Protein AF-A0A254QRS5-F1 (afdb_monomer_lite)

pLDDT: mean 81.28, std 11.1, range [54.19, 92.56]

Foldseek 3Di:
DQKWKWKDLDPPDIDIDRDPVRSVVVCVVPDPPRQAIKIWIDDDPPPPPDIWMWGQDPVVRDIDTDD

Secondary structure (DSSP, 8-state):
---EEEEE-STT-EEEESSHHHHHHHHHHH-TT-TT-EEEEEPPTTSTT--EEEEEETTTTEEEE--

Structure (mmCIF, N/CA/C/O backbone):
data_AF-A0A254QRS5-F1
#
_entry.id   AF-A0A254QRS5-F1
#
loop_
_atom_site.group_PDB
_atom_site.id
_atom_site.type_symbol
_atom_site.label_atom_id
_atom_site.label_alt_id
_atom_site.label_comp_id
_atom_site.label_asym_id
_atom_site.label_entity_id
_atom_site.label_seq_id
_atom_site.pdbx_PDB_ins_code
_atom_site.Cartn_x
_atom_site.Cartn_y
_atom_site.Cartn_z
_atom_site.occupancy
_atom_site.B_iso_or_equiv
_atom_site.auth_seq_id
_atom_site.auth_comp_id
_atom_site.auth_asym_id
_atom_site.auth_atom_id
_atom_site.pdbx_PDB_model_num
ATOM 1 N N . MET A 1 1 ? -11.541 9.573 6.758 1.00 55.56 1 MET A N 1
ATOM 2 C CA . MET A 1 1 ? -11.460 8.167 6.315 1.00 55.56 1 MET A CA 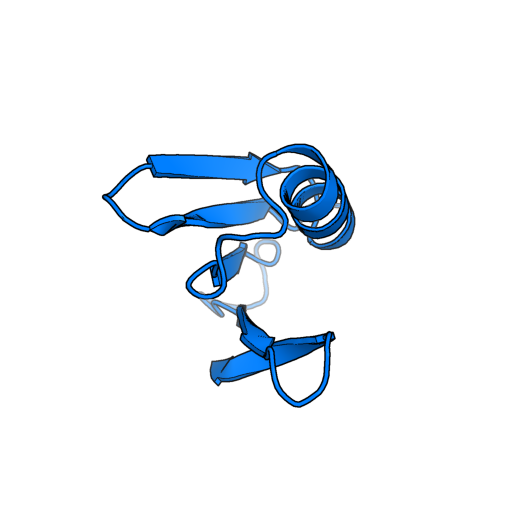1
ATOM 3 C C . MET A 1 1 ? -10.253 7.565 7.002 1.00 55.56 1 MET A C 1
ATOM 5 O O . MET A 1 1 ? -9.148 7.933 6.645 1.00 55.56 1 MET A O 1
ATOM 9 N N . GLU A 1 2 ? -10.424 6.733 8.023 1.00 63.34 2 GLU A N 1
ATOM 10 C CA . GLU A 1 2 ? -9.276 6.014 8.583 1.00 63.34 2 GLU A CA 1
ATOM 11 C C . GLU A 1 2 ? -9.069 4.732 7.778 1.00 63.34 2 GLU A C 1
ATOM 13 O O . GLU A 1 2 ? -9.790 3.761 7.957 1.00 63.34 2 GLU A O 1
ATOM 18 N N . ARG A 1 3 ? -8.119 4.748 6.845 1.00 62.62 3 ARG A N 1
ATOM 19 C CA . ARG A 1 3 ? -7.460 3.548 6.317 1.00 62.62 3 ARG A CA 1
ATOM 20 C C . ARG A 1 3 ? -6.000 3.908 6.105 1.00 62.62 3 ARG A C 1
ATOM 22 O O . ARG A 1 3 ? -5.675 4.577 5.135 1.00 62.62 3 ARG A O 1
ATOM 29 N N . ILE A 1 4 ? -5.138 3.502 7.028 1.00 82.06 4 ILE A N 1
ATOM 30 C CA . ILE A 1 4 ? -3.712 3.834 6.976 1.00 82.06 4 ILE A CA 1
ATOM 31 C C . ILE A 1 4 ? -3.060 2.888 5.971 1.00 82.06 4 ILE A C 1
ATOM 33 O O . ILE A 1 4 ? -3.109 1.676 6.161 1.00 82.06 4 ILE A O 1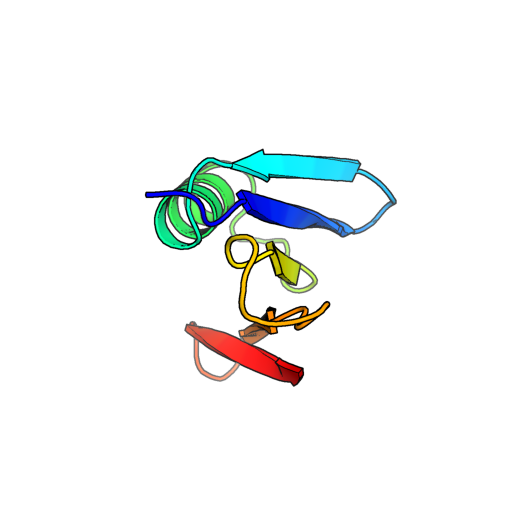
ATOM 37 N N . ALA A 1 5 ? -2.489 3.418 4.894 1.00 90.75 5 ALA A N 1
ATOM 38 C CA . ALA A 1 5 ? -1.763 2.631 3.904 1.00 90.75 5 ALA A CA 1
ATOM 39 C C . ALA A 1 5 ? -0.255 2.790 4.116 1.00 90.75 5 ALA A C 1
ATOM 41 O O . ALA A 1 5 ? 0.225 3.896 4.333 1.00 90.75 5 ALA A O 1
ATOM 42 N N . ILE A 1 6 ? 0.505 1.706 4.036 1.00 91.56 6 ILE A N 1
ATOM 43 C CA . ILE A 1 6 ? 1.963 1.709 4.126 1.00 91.56 6 ILE A CA 1
ATOM 44 C C . ILE A 1 6 ? 2.514 1.205 2.800 1.00 91.56 6 ILE A C 1
ATOM 46 O O . ILE A 1 6 ? 2.323 0.043 2.460 1.00 91.56 6 ILE A O 1
ATOM 50 N N . LEU A 1 7 ? 3.209 2.066 2.061 1.00 91.19 7 LEU A N 1
ATOM 51 C CA . LEU A 1 7 ? 3.964 1.679 0.874 1.00 91.19 7 LEU A CA 1
ATOM 52 C C . LEU A 1 7 ? 5.344 1.171 1.302 1.00 91.19 7 LEU A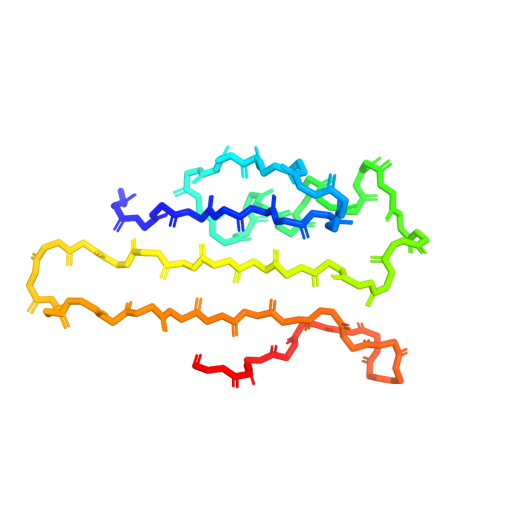 C 1
ATOM 54 O O . LEU A 1 7 ? 6.161 1.934 1.822 1.00 91.19 7 LEU A O 1
ATOM 58 N N . ASP A 1 8 ? 5.611 -0.104 1.061 1.00 90.12 8 ASP A N 1
ATOM 59 C CA . ASP A 1 8 ? 6.926 -0.721 1.179 1.00 90.12 8 ASP A CA 1
ATOM 60 C C . ASP A 1 8 ? 7.533 -0.847 -0.221 1.00 90.12 8 ASP A C 1
ATOM 62 O O . ASP A 1 8 ? 7.016 -1.557 -1.084 1.00 90.12 8 ASP A O 1
ATOM 66 N N . LEU A 1 9 ? 8.630 -0.131 -0.462 1.00 85.44 9 LEU A N 1
ATOM 67 C CA . LEU A 1 9 ? 9.374 -0.203 -1.723 1.00 85.44 9 LEU A CA 1
ATOM 68 C C . LEU A 1 9 ? 10.408 -1.347 -1.710 1.00 85.44 9 LEU A C 1
ATOM 70 O O . LEU A 1 9 ? 11.222 -1.466 -2.618 1.00 85.44 9 LEU A O 1
ATOM 74 N N . GLY A 1 10 ? 10.439 -2.183 -0.680 1.00 77.88 10 GLY A N 1
ATOM 75 C CA . GLY A 1 10 ? 11.520 -3.127 -0.445 1.00 77.88 10 GLY A CA 1
ATOM 76 C C . GLY A 1 10 ? 12.761 -2.454 0.151 1.00 77.88 10 GLY A C 1
ATOM 77 O O . GLY A 1 10 ? 12.898 -1.230 0.216 1.00 77.88 10 GLY A O 1
ATOM 78 N N . GLY A 1 11 ? 13.686 -3.274 0.654 1.00 78.12 11 GLY A N 1
ATOM 79 C CA . GLY A 1 11 ? 14.905 -2.780 1.308 1.00 78.12 11 GLY A CA 1
ATOM 80 C C . GLY A 1 11 ? 14.667 -2.124 2.676 1.00 78.12 11 GLY A C 1
ATOM 81 O O . GLY A 1 11 ? 15.534 -1.403 3.164 1.00 78.12 11 GLY A O 1
ATOM 82 N N . GLY A 1 12 ? 13.503 -2.358 3.294 1.00 78.50 12 GLY A N 1
ATOM 83 C CA . GLY A 1 12 ? 13.187 -1.921 4.658 1.00 78.50 12 GLY A CA 1
ATOM 84 C C . GLY A 1 12 ? 12.679 -0.482 4.787 1.00 78.50 1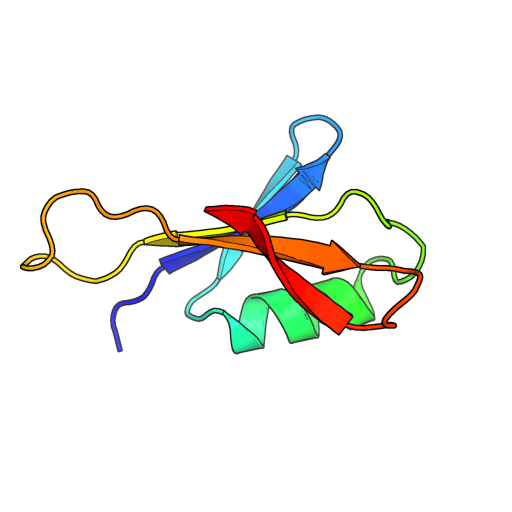2 GLY A C 1
ATOM 85 O O . GLY A 1 12 ? 12.425 -0.036 5.905 1.00 78.50 12 GLY A O 1
ATOM 86 N N . LYS A 1 13 ? 12.504 0.250 3.679 1.00 82.50 13 LYS A N 1
ATOM 87 C CA . LYS A 1 13 ? 11.926 1.601 3.691 1.00 82.50 13 LYS A CA 1
ATOM 88 C C . LYS A 1 13 ? 10.412 1.541 3.512 1.00 82.50 13 LYS A C 1
ATOM 90 O O . LYS A 1 13 ? 9.925 1.093 2.477 1.00 82.50 13 LYS A O 1
ATOM 95 N N . LYS A 1 14 ? 9.691 2.051 4.510 1.00 88.12 14 LYS A N 1
ATOM 96 C CA . LYS A 1 14 ? 8.227 2.078 4.561 1.00 88.12 14 LYS A CA 1
ATOM 97 C C . LYS A 1 14 ? 7.725 3.512 4.667 1.00 88.12 14 LYS A C 1
ATOM 99 O O . LYS A 1 14 ? 8.241 4.281 5.476 1.00 88.12 14 LYS A O 1
ATOM 104 N N . TYR A 1 15 ? 6.715 3.849 3.874 1.00 88.81 15 TYR A N 1
ATOM 105 C CA . TYR A 1 15 ? 6.159 5.196 3.780 1.00 88.81 15 TYR A CA 1
ATOM 106 C C . TYR A 1 15 ? 4.659 5.165 4.095 1.00 88.81 15 TYR A C 1
ATOM 108 O O . TYR A 1 15 ? 3.912 4.498 3.378 1.00 88.81 15 TYR A O 1
ATOM 116 N N . PRO A 1 16 ? 4.205 5.834 5.168 1.00 90.25 16 PRO A N 1
ATOM 117 C CA . PRO A 1 16 ? 2.792 5.887 5.511 1.00 90.25 16 PRO A CA 1
ATOM 118 C C . PRO A 1 16 ? 2.027 6.908 4.661 1.00 90.25 16 PRO A C 1
ATOM 120 O O . PRO A 1 16 ? 2.528 7.994 4.373 1.00 90.25 16 PRO A O 1
ATOM 123 N N . TYR A 1 17 ? 0.783 6.572 4.327 1.00 90.56 17 TYR A N 1
ATOM 124 C CA . TYR A 1 17 ? -0.162 7.372 3.554 1.00 90.56 17 TYR A CA 1
ATOM 125 C C . TYR A 1 17 ? -1.566 7.304 4.161 1.00 90.56 17 TYR A C 1
ATOM 127 O O . TYR A 1 17 ? -1.934 6.342 4.841 1.00 90.56 17 TYR A O 1
ATOM 135 N N . ALA A 1 18 ? -2.363 8.337 3.886 1.00 89.31 18 ALA A N 1
ATOM 136 C CA . ALA A 1 18 ? -3.724 8.469 4.397 1.00 89.31 18 ALA A CA 1
ATOM 137 C C . ALA A 1 18 ? -4.730 7.521 3.720 1.00 89.31 18 ALA A C 1
ATOM 139 O O . ALA A 1 18 ? -5.818 7.312 4.255 1.00 89.31 18 ALA A O 1
ATOM 140 N N . SER A 1 19 ? -4.385 6.971 2.550 1.00 89.62 19 SER A N 1
ATOM 141 C CA . SER A 1 19 ? -5.224 6.043 1.795 1.00 89.62 19 SER A CA 1
ATOM 142 C C . SER A 1 19 ? -4.407 5.161 0.841 1.00 89.62 19 SER A C 1
ATOM 144 O O . SER A 1 19 ? -3.247 5.446 0.531 1.00 89.62 19 SER A O 1
ATOM 146 N N . LEU A 1 20 ? -5.030 4.083 0.346 1.00 90.00 20 LEU A N 1
ATOM 147 C CA . LEU A 1 20 ? -4.459 3.222 -0.697 1.00 90.00 20 LEU A CA 1
ATOM 148 C C . LEU A 1 20 ? -4.171 4.006 -1.984 1.00 90.00 20 LEU A C 1
ATOM 150 O O . LEU A 1 20 ? -3.143 3.783 -2.618 1.00 90.00 20 LEU A O 1
ATOM 154 N N . ASP A 1 21 ? -5.070 4.909 -2.369 1.00 90.88 21 ASP A N 1
ATOM 155 C CA . ASP A 1 21 ? -4.938 5.673 -3.608 1.00 90.88 21 ASP A CA 1
ATOM 156 C C . ASP A 1 21 ? -3.774 6.667 -3.529 1.00 90.88 21 ASP A C 1
ATOM 158 O O . ASP A 1 21 ? -2.998 6.765 -4.479 1.00 90.88 21 ASP A O 1
ATOM 162 N N . ASP A 1 22 ? -3.560 7.296 -2.367 1.00 90.75 22 ASP A N 1
ATOM 163 C CA . ASP A 1 22 ? -2.390 8.152 -2.129 1.00 90.75 22 ASP A CA 1
ATOM 164 C C . ASP A 1 22 ? -1.079 7.358 -2.223 1.00 90.75 22 ASP A C 1
ATOM 166 O O . ASP A 1 22 ? -0.118 7.808 -2.847 1.00 90.75 22 ASP A O 1
ATOM 170 N N . ALA A 1 23 ? -1.043 6.145 -1.656 1.00 91.00 23 ALA A N 1
ATOM 171 C CA . ALA A 1 23 ? 0.121 5.263 -1.739 1.00 91.00 23 ALA A CA 1
ATOM 172 C C . ALA A 1 23 ? 0.416 4.826 -3.187 1.00 91.00 23 ALA A C 1
ATOM 174 O O . ALA A 1 23 ? 1.573 4.825 -3.613 1.00 91.00 23 ALA A O 1
ATOM 175 N N . LYS A 1 24 ? -0.621 4.507 -3.975 1.00 90.19 24 LYS A N 1
ATOM 176 C CA . LYS A 1 24 ? -0.484 4.176 -5.406 1.00 90.19 24 LYS A CA 1
ATOM 177 C C . LYS A 1 24 ? -0.001 5.374 -6.224 1.00 90.19 24 LYS A C 1
ATOM 179 O O . LYS A 1 24 ? 0.888 5.218 -7.063 1.00 90.19 24 LYS A O 1
ATOM 184 N N . ALA A 1 25 ? -0.555 6.559 -5.972 1.00 90.38 25 ALA A N 1
ATOM 185 C CA . ALA A 1 25 ? -0.149 7.794 -6.635 1.00 90.38 25 ALA A CA 1
ATOM 186 C C . ALA A 1 25 ? 1.311 8.146 -6.314 1.00 90.38 25 ALA A C 1
ATOM 188 O O . ALA A 1 25 ? 2.076 8.495 -7.213 1.00 90.38 25 ALA A O 1
ATOM 189 N N . ALA A 1 26 ? 1.727 7.988 -5.057 1.00 88.44 26 ALA A N 1
ATOM 190 C CA . ALA A 1 26 ? 3.109 8.206 -4.654 1.00 88.44 26 ALA A CA 1
ATOM 191 C C . ALA A 1 26 ? 4.071 7.178 -5.269 1.00 88.44 26 ALA A C 1
ATOM 193 O O . ALA A 1 26 ? 5.145 7.558 -5.730 1.00 88.44 26 ALA A O 1
ATOM 194 N N . TRP A 1 27 ? 3.691 5.897 -5.348 1.00 87.25 27 TRP A N 1
ATOM 195 C CA . TRP A 1 27 ? 4.499 4.874 -6.024 1.00 87.25 27 TRP A CA 1
ATOM 196 C C . TRP A 1 27 ? 4.782 5.235 -7.492 1.00 87.25 27 TRP A C 1
ATOM 198 O O . TRP A 1 27 ? 5.938 5.169 -7.920 1.00 87.25 27 TRP A O 1
ATOM 208 N N . LEU A 1 28 ? 3.763 5.705 -8.228 1.00 85.19 28 LEU A N 1
ATOM 209 C CA . LEU A 1 28 ? 3.911 6.168 -9.616 1.00 85.19 28 LEU A CA 1
ATOM 210 C C . LEU A 1 28 ? 4.931 7.309 -9.752 1.00 85.19 28 LEU A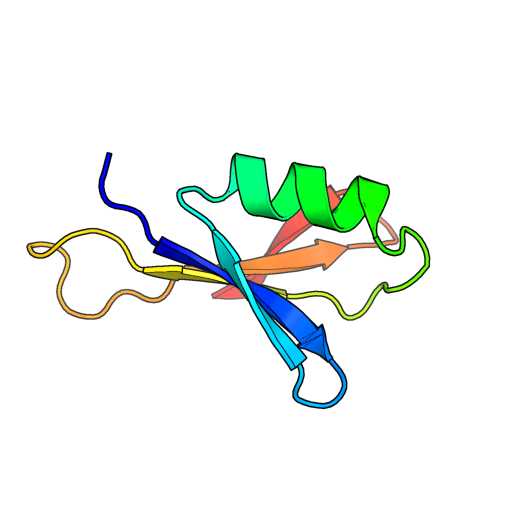 C 1
ATOM 212 O O . LEU A 1 28 ? 5.644 7.376 -10.753 1.00 85.19 28 LEU A O 1
ATOM 216 N N . GLN A 1 29 ? 5.008 8.198 -8.758 1.00 84.19 29 GLN A N 1
ATOM 217 C CA . GLN A 1 29 ? 5.920 9.345 -8.767 1.00 84.19 29 GLN A CA 1
ATOM 218 C C . GLN A 1 29 ? 7.343 8.993 -8.321 1.00 84.19 29 GLN A C 1
ATOM 220 O O . GLN A 1 29 ? 8.302 9.571 -8.829 1.00 84.19 29 GLN A O 1
ATOM 225 N N . ILE A 1 30 ? 7.493 8.078 -7.359 1.00 73.19 30 ILE A N 1
ATOM 226 C CA . ILE A 1 30 ? 8.775 7.828 -6.693 1.00 73.19 30 ILE A CA 1
ATOM 227 C C . ILE A 1 30 ? 9.664 6.905 -7.523 1.00 73.19 30 ILE A C 1
ATOM 229 O O . ILE A 1 30 ? 10.841 7.212 -7.675 1.00 73.19 30 ILE A O 1
ATOM 233 N N . LEU A 1 31 ? 9.147 5.783 -8.042 1.00 63.16 31 LEU A N 1
ATOM 234 C CA . LEU A 1 31 ? 9.939 4.802 -8.797 1.00 63.16 31 LEU A CA 1
ATOM 235 C C . LEU A 1 31 ? 9.016 3.810 -9.541 1.00 63.16 31 LEU A C 1
ATOM 237 O O . LEU A 1 31 ? 8.773 2.711 -9.038 1.00 63.16 31 LEU A O 1
ATOM 241 N N . PRO A 1 32 ? 8.597 4.097 -10.790 1.00 61.25 32 PRO A N 1
ATOM 242 C CA . PRO A 1 32 ? 7.842 3.137 -11.608 1.00 61.25 32 PRO A CA 1
ATOM 243 C C . PRO A 1 32 ? 8.633 1.857 -11.945 1.00 61.25 32 PRO A C 1
ATOM 245 O O . PRO A 1 32 ? 8.086 0.922 -12.512 1.00 61.25 32 PRO A O 1
ATOM 248 N N . ARG A 1 33 ? 9.929 1.792 -11.600 1.00 63.84 33 ARG A N 1
ATOM 249 C CA . ARG A 1 33 ? 10.800 0.626 -11.829 1.00 63.84 33 ARG A CA 1
ATOM 250 C C . ARG A 1 33 ? 10.817 -0.371 -10.673 1.00 63.84 33 ARG A C 1
ATOM 252 O O . ARG A 1 33 ? 11.467 -1.408 -10.780 1.00 63.84 33 ARG A O 1
ATOM 259 N N . ASN A 1 34 ? 10.174 -0.052 -9.550 1.00 72.12 34 ASN A N 1
ATOM 260 C CA . ASN A 1 34 ? 10.190 -0.932 -8.394 1.00 72.12 34 ASN A CA 1
ATOM 261 C C . ASN A 1 34 ? 8.977 -1.863 -8.399 1.00 72.12 34 ASN A C 1
ATOM 263 O O . ASN A 1 34 ? 7.931 -1.574 -7.818 1.00 72.12 34 ASN A O 1
ATOM 267 N N . HIS A 1 35 ? 9.155 -2.989 -9.083 1.00 72.62 35 HIS A N 1
ATOM 268 C CA . HIS A 1 35 ? 8.149 -4.035 -9.268 1.00 72.62 35 HIS A CA 1
ATOM 269 C C . HIS A 1 35 ? 7.935 -4.911 -8.020 1.00 72.62 35 HIS A C 1
ATOM 271 O O . HIS A 1 35 ? 7.086 -5.799 -8.008 1.00 72.62 35 HIS A O 1
ATOM 277 N N . SER A 1 36 ? 8.712 -4.676 -6.962 1.00 77.88 36 SER A N 1
ATOM 278 C CA . SER A 1 36 ? 8.591 -5.380 -5.683 1.00 77.88 36 SER A CA 1
ATOM 279 C C . SER A 1 36 ? 7.801 -4.581 -4.647 1.00 77.88 36 SER A C 1
ATOM 281 O O . SER A 1 36 ? 7.789 -4.962 -3.480 1.00 77.88 36 SER A O 1
ATOM 283 N N . ALA A 1 37 ? 7.162 -3.478 -5.051 1.00 86.38 37 ALA A N 1
ATOM 284 C CA . ALA A 1 37 ? 6.407 -2.632 -4.142 1.00 86.38 37 ALA A CA 1
ATOM 285 C C . ALA A 1 37 ? 5.166 -3.348 -3.587 1.00 86.38 37 ALA A C 1
ATOM 287 O O . ALA A 1 37 ? 4.424 -4.014 -4.319 1.00 86.38 37 ALA A O 1
ATOM 288 N N . ILE A 1 38 ? 4.941 -3.169 -2.288 1.00 91.25 38 ILE A N 1
ATOM 289 C CA . ILE A 1 38 ? 3.790 -3.687 -1.550 1.00 91.25 38 ILE A CA 1
ATOM 290 C C . ILE A 1 38 ? 3.089 -2.510 -0.871 1.00 91.25 38 ILE A C 1
ATOM 292 O O . ILE A 1 38 ? 3.749 -1.607 -0.364 1.00 91.25 38 ILE A O 1
ATOM 296 N N . ILE A 1 39 ? 1.757 -2.506 -0.860 1.00 92.56 39 ILE A N 1
ATOM 297 C CA . ILE A 1 39 ? 0.962 -1.571 -0.066 1.00 92.56 39 ILE A CA 1
ATOM 298 C C . ILE A 1 39 ? 0.145 -2.353 0.952 1.00 92.56 39 ILE A C 1
ATOM 300 O O . ILE A 1 39 ? -0.740 -3.122 0.586 1.00 92.56 39 ILE A O 1
ATOM 304 N N . ASP A 1 40 ? 0.420 -2.107 2.223 1.00 91.81 40 ASP A N 1
ATOM 305 C CA . ASP A 1 40 ? -0.286 -2.677 3.362 1.00 91.81 40 ASP A CA 1
ATOM 306 C C . ASP A 1 40 ? -1.341 -1.690 3.866 1.00 91.81 40 ASP A C 1
ATOM 308 O O . ASP A 1 40 ? -1.013 -0.567 4.236 1.00 91.81 40 ASP A O 1
ATOM 312 N N . VAL A 1 41 ? -2.614 -2.082 3.885 1.00 90.31 41 VAL A N 1
ATOM 313 C CA . VAL A 1 41 ? -3.726 -1.232 4.328 1.00 90.31 41 VAL A CA 1
ATOM 314 C C . VAL A 1 41 ? -4.267 -1.732 5.661 1.00 90.31 41 VAL A C 1
ATOM 316 O O . VAL A 1 41 ? -4.700 -2.878 5.779 1.00 90.31 41 VAL A O 1
ATOM 319 N N . TYR A 1 42 ? -4.294 -0.827 6.637 1.00 85.75 42 TYR A N 1
ATOM 320 C CA . TYR A 1 42 ? -4.849 -1.022 7.970 1.00 85.75 42 TYR A CA 1
ATOM 321 C C . TYR A 1 42 ? -6.222 -0.337 8.049 1.00 85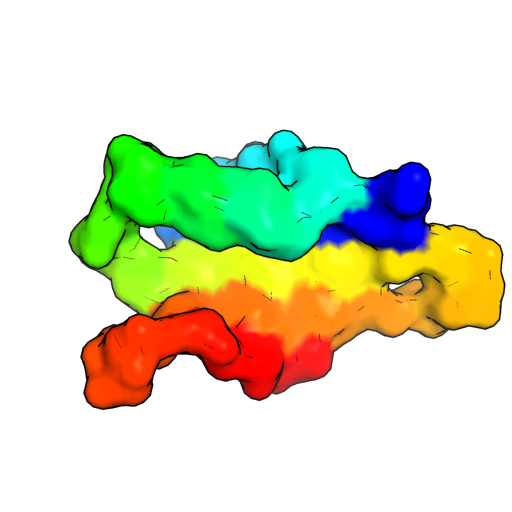.75 42 TYR A C 1
ATOM 323 O O . TYR A 1 42 ? -6.296 0.895 8.137 1.00 85.75 42 TYR A O 1
ATOM 331 N N . PRO A 1 43 ? -7.324 -1.099 7.953 1.00 75.75 43 PRO A N 1
ATOM 332 C CA . PRO A 1 43 ? -8.671 -0.578 8.105 1.00 75.75 43 PRO A CA 1
ATOM 333 C C . PRO A 1 43 ? -8.944 -0.124 9.550 1.00 75.75 43 PRO A C 1
ATOM 335 O O . PRO A 1 43 ? -8.254 -0.553 10.478 1.00 75.75 43 PRO A O 1
ATOM 338 N N . PRO A 1 44 ? -9.940 0.756 9.751 1.00 68.69 44 PRO A N 1
ATOM 339 C CA . PRO A 1 44 ? -10.201 1.355 11.049 1.00 68.69 44 PRO A CA 1
ATOM 340 C C . PRO A 1 44 ? -10.744 0.339 12.055 1.00 68.69 44 PRO A C 1
ATOM 342 O O . PRO A 1 44 ? -11.251 -0.730 11.700 1.00 68.69 44 PRO A O 1
ATOM 345 N N . VAL A 1 45 ? -10.636 0.704 13.333 1.00 60.19 45 VAL A N 1
ATOM 346 C CA . VAL A 1 45 ? -10.997 -0.125 14.490 1.00 60.19 45 VAL A CA 1
ATOM 347 C C . VAL A 1 45 ? -12.450 -0.610 14.375 1.00 60.19 45 VAL A C 1
ATOM 349 O O . VAL A 1 45 ? -13.384 0.185 14.347 1.00 60.19 45 VAL A O 1
ATOM 352 N N . GLY A 1 46 ? -12.633 -1.930 14.288 1.00 56.78 46 GLY A N 1
ATOM 353 C CA . GLY A 1 46 ? -13.931 -2.591 14.082 1.00 56.78 46 GLY A CA 1
ATOM 354 C C . GLY A 1 46 ? -13.822 -3.834 13.194 1.00 56.78 46 GLY A C 1
ATOM 355 O O . GLY A 1 46 ? -14.504 -4.828 13.422 1.00 56.78 46 GLY A O 1
ATOM 356 N N . THR A 1 47 ? -12.877 -3.831 12.252 1.00 57.34 47 THR A N 1
ATOM 357 C CA . THR A 1 47 ? -12.395 -5.030 11.551 1.00 57.34 47 THR A CA 1
ATOM 358 C C . THR A 1 47 ? -11.128 -5.511 12.244 1.00 57.34 47 THR A C 1
ATOM 360 O O . THR A 1 47 ? -10.035 -5.040 11.936 1.00 57.34 47 THR A O 1
ATOM 363 N N . ALA A 1 48 ? -11.275 -6.374 13.248 1.00 54.19 48 ALA A N 1
ATOM 364 C CA . ALA A 1 48 ? -10.175 -6.890 14.060 1.00 54.19 48 ALA A CA 1
ATOM 365 C C . ALA A 1 48 ? -8.969 -7.334 13.203 1.00 54.19 48 ALA A C 1
ATOM 367 O O . ALA A 1 48 ? -9.028 -8.356 12.529 1.00 54.19 48 ALA A O 1
ATOM 368 N N . GLY A 1 49 ? -7.882 -6.553 13.220 1.00 61.78 49 GLY A N 1
ATOM 369 C CA . GLY A 1 49 ? -6.557 -6.958 12.733 1.00 61.78 49 GLY A CA 1
ATOM 370 C C . GLY A 1 49 ? -6.430 -7.341 11.252 1.00 61.78 49 GLY A C 1
ATOM 371 O O . GLY A 1 49 ? -5.443 -7.982 10.898 1.00 61.78 49 GLY A O 1
ATOM 372 N N . VAL A 1 50 ? -7.390 -6.991 10.388 1.00 72.19 50 VAL A N 1
ATOM 373 C CA . VAL A 1 50 ? -7.340 -7.386 8.970 1.00 72.19 50 VAL A CA 1
ATOM 374 C C . VAL A 1 50 ? -6.337 -6.513 8.225 1.00 72.19 50 VAL A C 1
ATOM 376 O O . VAL A 1 50 ? -6.623 -5.366 7.904 1.00 72.19 50 VAL A O 1
ATOM 379 N N . LEU A 1 51 ? -5.163 -7.067 7.941 1.00 84.38 51 LEU A N 1
ATOM 380 C CA . LEU A 1 51 ? -4.195 -6.481 7.022 1.00 84.38 51 LEU A CA 1
ATOM 381 C C . LEU A 1 51 ? -4.585 -6.850 5.591 1.00 84.38 51 LEU A C 1
ATOM 383 O O . LEU A 1 51 ? -4.632 -8.036 5.273 1.00 84.38 51 LEU A O 1
ATOM 387 N N . ILE A 1 52 ? -4.825 -5.850 4.745 1.00 88.94 52 ILE A N 1
ATOM 388 C CA . ILE A 1 52 ? -5.022 -6.066 3.307 1.00 88.94 52 ILE A CA 1
ATOM 389 C C . ILE A 1 52 ? -3.745 -5.652 2.592 1.00 88.94 52 ILE A C 1
ATOM 391 O O . ILE A 1 52 ? -3.350 -4.489 2.686 1.00 88.94 52 ILE A O 1
ATOM 395 N N . SER A 1 53 ? -3.126 -6.572 1.859 1.00 91.69 53 SER A N 1
ATOM 396 C CA . SER A 1 53 ? -1.873 -6.294 1.151 1.00 91.69 53 SER A CA 1
ATOM 397 C C . SER A 1 53 ? -2.092 -6.285 -0.357 1.00 91.69 53 SER A C 1
ATOM 399 O O . SER A 1 53 ? -2.708 -7.191 -0.920 1.00 91.69 53 SER A O 1
ATOM 401 N N . TYR A 1 54 ? -1.528 -5.286 -1.027 1.00 91.69 54 TYR A N 1
ATOM 402 C CA . TYR A 1 54 ? -1.503 -5.165 -2.480 1.00 91.69 54 TYR A CA 1
ATOM 403 C C . TYR A 1 54 ? -0.069 -5.257 -2.978 1.00 91.69 54 TYR A C 1
ATOM 405 O O . TYR A 1 54 ? 0.819 -4.639 -2.401 1.00 91.69 54 TYR A O 1
ATOM 413 N N . ARG A 1 55 ? 0.162 -5.974 -4.074 1.00 90.75 55 ARG A N 1
ATOM 414 C CA . ARG A 1 55 ? 1.448 -6.000 -4.775 1.00 90.75 55 ARG A CA 1
ATOM 415 C C . ARG A 1 55 ? 1.263 -5.474 -6.188 1.00 90.75 55 ARG A C 1
ATOM 417 O O . ARG A 1 55 ? 0.232 -5.734 -6.810 1.00 90.75 55 ARG A O 1
ATOM 424 N N . PHE A 1 56 ? 2.255 -4.751 -6.692 1.00 86.62 56 PHE A N 1
ATOM 425 C CA . PHE A 1 56 ? 2.257 -4.383 -8.099 1.00 86.62 56 PHE A CA 1
ATOM 426 C C . PHE A 1 56 ? 2.575 -5.612 -8.964 1.00 86.62 56 PHE A C 1
ATOM 428 O O . PHE A 1 56 ? 3.625 -6.237 -8.813 1.00 86.62 56 PHE A O 1
ATOM 435 N N . ASP A 1 57 ? 1.644 -5.964 -9.843 1.00 84.31 57 ASP A N 1
ATOM 436 C CA . ASP A 1 57 ? 1.787 -6.973 -10.880 1.00 84.31 57 ASP A CA 1
ATOM 437 C C . ASP A 1 57 ? 2.247 -6.303 -12.180 1.00 84.31 57 ASP A C 1
ATOM 439 O O . ASP A 1 57 ? 1.576 -5.432 -12.739 1.00 84.31 57 ASP A O 1
ATOM 443 N N . VAL A 1 58 ? 3.420 -6.719 -12.649 1.00 79.81 58 VAL A N 1
ATOM 444 C CA . VAL A 1 58 ? 4.041 -6.206 -13.873 1.00 79.81 58 VAL A CA 1
ATOM 445 C C . VAL A 1 58 ? 3.351 -6.770 -15.108 1.00 79.81 58 VAL A C 1
ATOM 447 O O . VAL A 1 58 ? 3.242 -6.062 -16.105 1.00 79.81 58 VAL A O 1
ATOM 450 N N . GLU A 1 59 ? 2.876 -8.017 -15.049 1.00 82.06 59 GLU A N 1
ATOM 451 C CA . GLU A 1 59 ? 2.248 -8.685 -16.191 1.00 82.06 59 GLU A CA 1
ATOM 452 C C . GLU A 1 59 ? 0.879 -8.066 -16.483 1.00 82.06 59 GLU A C 1
ATOM 454 O O . GLU A 1 59 ? 0.583 -7.719 -17.626 1.00 82.06 59 GLU A O 1
ATOM 459 N N . GLY A 1 60 ? 0.080 -7.839 -15.438 1.00 77.75 60 GLY A N 1
ATOM 460 C CA . GLY A 1 60 ? -1.196 -7.131 -15.522 1.00 77.75 60 GLY A CA 1
ATOM 461 C C . GLY A 1 60 ? -1.093 -5.601 -15.540 1.00 77.75 60 GLY A C 1
ATOM 462 O O . GLY A 1 60 ? -2.125 -4.940 -15.648 1.00 77.75 60 GLY A O 1
ATOM 463 N N . MET A 1 61 ? 0.114 -5.030 -15.411 1.00 80.75 61 MET A N 1
ATOM 464 C CA . MET A 1 61 ? 0.362 -3.590 -15.220 1.00 80.75 61 MET A CA 1
ATOM 465 C C . MET A 1 61 ? -0.587 -2.942 -14.194 1.00 80.75 61 MET A C 1
ATOM 467 O O . MET A 1 61 ? -1.193 -1.897 -14.445 1.00 80.75 61 MET A O 1
ATOM 471 N N . GLY A 1 62 ? -0.741 -3.563 -13.025 1.00 84.69 62 GLY A N 1
ATOM 472 C CA . GLY A 1 62 ? -1.754 -3.162 -12.052 1.00 84.69 62 GLY A CA 1
ATOM 473 C C . GLY A 1 62 ? -1.463 -3.621 -10.631 1.00 84.69 62 GLY A C 1
ATOM 474 O O . GLY A 1 62 ? -0.524 -4.356 -10.368 1.00 84.69 62 GLY A O 1
ATOM 475 N N . TRP A 1 63 ? -2.277 -3.172 -9.678 1.00 89.38 63 TRP A N 1
ATOM 476 C CA . TRP A 1 63 ? -2.176 -3.619 -8.287 1.00 89.38 63 TRP A CA 1
ATOM 477 C C . TRP A 1 63 ? -3.100 -4.809 -8.048 1.00 89.38 63 TRP A C 1
ATOM 479 O O . TRP A 1 63 ? -4.314 -4.680 -8.200 1.00 89.38 63 TRP A O 1
ATOM 489 N N . ALA A 1 64 ? -2.533 -5.931 -7.614 1.00 90.00 64 ALA A N 1
ATOM 490 C CA . ALA A 1 64 ? -3.271 -7.126 -7.230 1.00 90.00 64 ALA A CA 1
ATOM 491 C C . ALA A 1 64 ? -3.316 -7.255 -5.703 1.00 90.00 64 ALA A C 1
ATOM 493 O O . ALA A 1 64 ? -2.303 -7.058 -5.028 1.00 90.00 64 ALA A O 1
ATOM 494 N N . GLN A 1 65 ? -4.481 -7.592 -5.148 1.00 90.69 65 GLN A N 1
ATOM 495 C CA . GLN A 1 65 ? -4.579 -7.972 -3.739 1.00 90.69 65 GLN A CA 1
ATOM 496 C C . GLN A 1 65 ? -3.943 -9.356 -3.554 1.00 90.69 65 GLN A C 1
ATOM 498 O O . GLN A 1 65 ? -4.260 -10.286 -4.292 1.00 90.69 65 GLN A O 1
ATOM 503 N N . VAL A 1 66 ? -3.043 -9.486 -2.580 1.00 89.06 66 VAL A N 1
ATOM 504 C CA . VAL A 1 66 ? -2.277 -10.721 -2.328 1.00 89.06 66 VAL A CA 1
ATOM 505 C C . VAL A 1 66 ? -2.534 -11.332 -0.950 1.00 89.06 66 VAL A C 1
ATOM 507 O O . VAL A 1 66 ? -2.176 -12.487 -0.724 1.00 89.06 66 VAL A O 1
ATOM 510 N N . ARG A 1 67 ? -3.145 -10.579 -0.030 1.00 79.69 67 ARG A N 1
ATOM 511 C CA . ARG A 1 67 ? -3.569 -11.040 1.294 1.00 79.69 67 ARG A CA 1
ATOM 512 C C . ARG A 1 67 ? -4.801 -10.269 1.750 1.00 79.69 67 ARG A C 1
ATOM 514 O O . ARG A 1 67 ? -4.916 -9.073 1.389 1.00 79.69 67 ARG A O 1
#

Radius of gyration: 11.64 Å; chains: 1; bounding box: 29×20×31 Å

Sequence (67 aa):
MERIAILDLGGGKKYPYASLDDAKAAWLQILPRNHSAIIDVYPPVGTAGVLISYRFDVEGMGWAQVR